Protein AF-A0A286U4B6-F1 (afdb_monomer_lite)

Sequence (89 aa):
MNIMEKKNTDLIKEFNRYMREHPDIAESIPNNAVIIMQLEGDEGFNKWSNKMAREHMEKDQSVVYIRIKKIKPLISRIEELEIEPHAVY

pLDDT: mean 91.03, std 6.13, range [61.66, 97.12]

InterPro domains:
  IPR043707 Protein of unknown function DUF5647 [PF18882] (4-80)

Foldseek 3Di:
DDPLVVVVVVVVVVVVVVCVVPVVVVVVDDPQAQEQEAEPPCPVSNVVSVVVSVVVDDPPHHYDYDYDDDDDDPDDPDPDDDDDDDDDD

Radius of gyration: 18.25 Å; chains: 1; bounding box: 31×29×63 Å

Secondary structure (DSSP, 8-state):
--HHHHHHHHHHHHHHHHHHH-HHHHTTSPTTPEEEEEETT-HHHHHHHHHHHHHHPPTT--EEEEEE----------S----------

Organism: NCBI:txid1284222

Structure (mmCIF, N/CA/C/O backbone):
data_AF-A0A286U4B6-F1
#
_entry.id   AF-A0A286U4B6-F1
#
loop_
_atom_site.group_PDB
_atom_site.id
_atom_site.type_symbol
_atom_site.label_atom_id
_atom_site.label_alt_id
_atom_site.label_comp_id
_atom_site.label_asym_id
_atom_site.label_entity_id
_atom_site.label_seq_id
_atom_site.pdbx_PDB_ins_code
_atom_site.Cartn_x
_atom_site.Cartn_y
_atom_site.Cartn_z
_atom_site.occupancy
_atom_site.B_iso_or_equiv
_atom_site.auth_seq_id
_atom_site.auth_comp_id
_atom_site.auth_asym_id
_atom_site.auth_atom_id
_atom_site.pdbx_PDB_model_num
ATOM 1 N N . MET A 1 1 ? 14.695 7.331 7.307 1.00 73.06 1 MET A N 1
ATOM 2 C CA . MET A 1 1 ? 13.578 6.946 6.427 1.00 73.06 1 MET A CA 1
ATOM 3 C C . MET A 1 1 ? 12.771 8.191 6.090 1.00 73.06 1 MET A C 1
ATOM 5 O O . MET A 1 1 ? 12.342 8.876 7.014 1.00 73.06 1 MET A O 1
ATOM 9 N N . ASN A 1 2 ? 12.626 8.530 4.810 1.00 92.25 2 ASN A N 1
ATOM 10 C CA . ASN A 1 2 ? 11.813 9.664 4.365 1.00 92.25 2 ASN A CA 1
ATOM 11 C C . ASN A 1 2 ? 10.306 9.314 4.384 1.00 92.25 2 ASN A C 1
ATOM 13 O O . ASN A 1 2 ? 9.921 8.162 4.591 1.00 92.25 2 ASN A O 1
ATOM 17 N N . ILE A 1 3 ? 9.441 10.316 4.190 1.00 94.31 3 ILE A N 1
ATOM 18 C CA . ILE A 1 3 ? 7.976 10.145 4.250 1.00 94.31 3 ILE A CA 1
ATOM 19 C C . ILE A 1 3 ? 7.481 9.123 3.212 1.00 94.31 3 ILE A C 1
ATOM 21 O O . ILE A 1 3 ? 6.599 8.321 3.517 1.00 94.31 3 ILE A O 1
ATOM 25 N N . MET A 1 4 ? 8.067 9.116 2.013 1.00 95.19 4 MET A N 1
ATOM 26 C CA . MET A 1 4 ? 7.687 8.194 0.942 1.00 95.19 4 MET A CA 1
ATOM 27 C C . MET A 1 4 ? 8.130 6.755 1.234 1.00 95.19 4 MET A C 1
ATOM 29 O O . MET A 1 4 ? 7.347 5.829 1.046 1.00 95.19 4 MET A O 1
ATOM 33 N N . GLU A 1 5 ? 9.336 6.558 1.771 1.00 94.44 5 GLU A N 1
ATOM 34 C CA . GLU A 1 5 ? 9.838 5.245 2.204 1.00 94.44 5 GLU A CA 1
ATOM 35 C C . GLU A 1 5 ? 8.992 4.665 3.338 1.00 94.44 5 GLU A C 1
ATOM 37 O O . GLU A 1 5 ? 8.640 3.483 3.309 1.00 94.44 5 GLU A O 1
ATOM 42 N N . LYS A 1 6 ? 8.619 5.507 4.314 1.00 95.25 6 LYS A N 1
ATOM 43 C CA . LYS A 1 6 ? 7.716 5.113 5.399 1.00 95.25 6 LYS A CA 1
ATOM 44 C C . LYS A 1 6 ? 6.377 4.660 4.831 1.00 95.25 6 LYS A C 1
ATOM 46 O O . LYS A 1 6 ? 5.933 3.552 5.117 1.00 95.25 6 LYS A O 1
ATOM 51 N N . LYS A 1 7 ? 5.784 5.482 3.961 1.00 94.81 7 LYS A N 1
ATOM 52 C CA . LYS A 1 7 ? 4.522 5.173 3.289 1.00 94.81 7 LYS A CA 1
ATOM 53 C C . LYS A 1 7 ? 4.600 3.868 2.497 1.00 94.81 7 LYS A C 1
ATOM 55 O O . LYS A 1 7 ? 3.705 3.041 2.614 1.00 94.81 7 LYS A O 1
ATOM 60 N N . ASN A 1 8 ? 5.671 3.649 1.736 1.00 95.06 8 ASN A N 1
ATOM 61 C CA . ASN A 1 8 ? 5.864 2.417 0.974 1.00 95.06 8 ASN A CA 1
ATOM 62 C C . ASN A 1 8 ? 5.962 1.190 1.886 1.00 95.06 8 ASN A C 1
ATOM 64 O O . ASN A 1 8 ? 5.312 0.181 1.637 1.00 95.06 8 ASN A O 1
ATOM 68 N N . THR A 1 9 ? 6.726 1.301 2.974 1.00 95.06 9 THR A N 1
ATOM 69 C CA . THR A 1 9 ? 6.879 0.234 3.971 1.00 95.06 9 THR A CA 1
ATOM 70 C C . THR A 1 9 ? 5.539 -0.130 4.609 1.00 95.06 9 THR A C 1
ATOM 72 O O .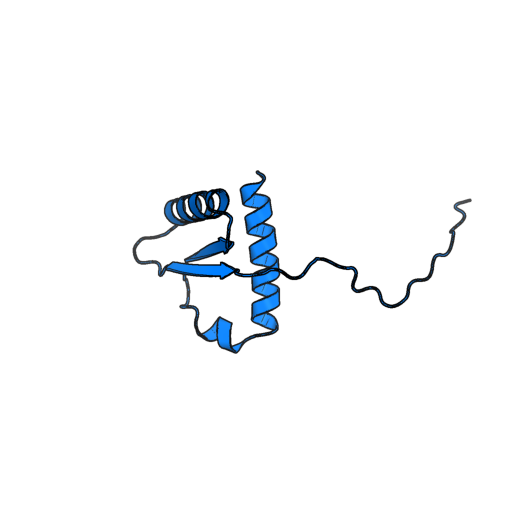 THR A 1 9 ? 5.225 -1.312 4.751 1.00 95.06 9 THR A O 1
ATOM 75 N N . ASP A 1 10 ? 4.728 0.868 4.964 1.00 94.00 10 ASP A N 1
ATOM 76 C CA . ASP A 1 10 ? 3.406 0.649 5.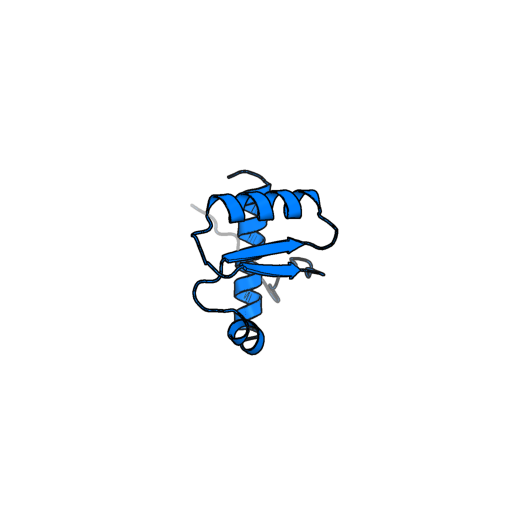555 1.00 94.00 10 ASP A CA 1
ATOM 77 C C . ASP A 1 10 ? 2.439 0.001 4.544 1.00 94.00 10 ASP A C 1
ATOM 79 O O . ASP A 1 10 ? 1.732 -0.948 4.886 1.00 94.00 10 ASP A O 1
ATOM 83 N N . LEU A 1 11 ? 2.469 0.428 3.275 1.00 95.00 11 LEU A N 1
ATOM 84 C CA . LEU A 1 11 ? 1.672 -0.189 2.207 1.00 95.00 11 LEU A CA 1
ATOM 85 C C . LEU A 1 11 ? 2.090 -1.637 1.921 1.00 95.00 11 LEU A C 1
ATOM 87 O O . LEU A 1 11 ? 1.220 -2.479 1.725 1.00 95.00 11 LEU A O 1
ATOM 91 N N . ILE A 1 12 ? 3.390 -1.949 1.930 1.00 94.00 12 ILE A N 1
ATOM 92 C CA . ILE A 1 12 ? 3.893 -3.322 1.757 1.00 94.00 12 ILE A CA 1
ATOM 93 C C . ILE A 1 12 ? 3.417 -4.217 2.903 1.00 94.00 12 ILE A C 1
ATOM 95 O O . ILE A 1 12 ? 2.973 -5.340 2.667 1.00 94.00 12 ILE A O 1
ATOM 99 N N . LYS A 1 13 ? 3.469 -3.729 4.149 1.00 94.12 13 LYS A N 1
ATOM 100 C CA . LYS A 1 13 ? 2.970 -4.483 5.308 1.00 94.12 13 LYS A CA 1
ATOM 101 C C . LYS A 1 13 ? 1.491 -4.819 5.164 1.00 94.12 13 LYS A C 1
ATOM 103 O O . LYS A 1 13 ? 1.114 -5.966 5.406 1.00 94.12 13 LYS A O 1
ATOM 108 N N . GLU A 1 14 ? 0.670 -3.855 4.750 1.00 94.81 14 GLU A N 1
ATOM 109 C CA . GLU A 1 14 ? -0.754 -4.127 4.562 1.00 94.81 14 GLU A CA 1
ATOM 110 C C . GLU A 1 14 ? -1.057 -4.965 3.327 1.00 94.81 14 GLU A C 1
ATOM 112 O O . GLU A 1 14 ? -1.921 -5.835 3.388 1.00 94.81 14 GLU A O 1
ATOM 117 N N . PHE A 1 15 ? -0.297 -4.810 2.247 1.00 94.12 15 PHE A N 1
ATOM 118 C CA . PHE A 1 15 ? -0.393 -5.704 1.099 1.00 94.12 15 PHE A CA 1
ATOM 119 C C . PHE A 1 15 ? -0.070 -7.158 1.479 1.00 94.12 15 PHE A C 1
ATOM 121 O O . PHE A 1 15 ? -0.830 -8.062 1.147 1.00 94.12 15 PHE A O 1
ATOM 128 N N . ASN A 1 16 ? 0.984 -7.391 2.268 1.00 92.56 16 ASN A N 1
ATOM 129 C CA . ASN A 1 16 ? 1.317 -8.723 2.779 1.00 92.56 16 ASN A CA 1
ATOM 130 C C . ASN A 1 16 ? 0.220 -9.296 3.689 1.00 92.56 16 ASN A C 1
ATOM 132 O O . ASN A 1 16 ? -0.019 -10.503 3.684 1.00 92.56 16 ASN A O 1
ATOM 136 N N . ARG A 1 17 ? -0.465 -8.457 4.480 1.00 93.06 17 ARG A N 1
ATOM 137 C CA . ARG A 1 17 ? -1.642 -8.894 5.247 1.00 93.06 17 ARG A CA 1
ATOM 138 C C . ARG A 1 17 ? -2.779 -9.297 4.313 1.00 93.06 17 ARG A C 1
ATOM 140 O O . ARG A 1 17 ? -3.306 -10.391 4.473 1.00 93.06 17 ARG A O 1
ATOM 147 N N . TYR A 1 18 ? -3.079 -8.459 3.325 1.00 93.06 18 TYR A N 1
ATOM 148 C CA . TYR A 1 18 ? -4.126 -8.702 2.340 1.00 93.06 18 TYR A CA 1
ATOM 149 C C . TYR A 1 18 ? -3.890 -10.005 1.564 1.00 93.06 18 TYR A C 1
ATOM 151 O O . TYR A 1 18 ? -4.788 -10.831 1.484 1.00 93.06 18 TYR A O 1
ATOM 159 N N . MET A 1 19 ? -2.670 -10.262 1.085 1.00 92.50 19 MET A N 1
ATOM 160 C CA . MET A 1 19 ? -2.346 -11.510 0.378 1.00 92.50 19 MET A CA 1
ATOM 161 C C . MET A 1 19 ? -2.552 -12.769 1.229 1.00 92.50 19 MET A C 1
ATOM 163 O O . MET A 1 19 ? -2.955 -13.798 0.702 1.00 92.50 19 MET A O 1
ATOM 167 N N . ARG A 1 20 ? -2.310 -12.712 2.546 1.00 91.81 20 ARG A N 1
ATOM 168 C CA . ARG A 1 20 ? -2.577 -13.862 3.432 1.00 91.81 20 ARG A CA 1
ATOM 169 C C . ARG A 1 20 ? -4.067 -14.158 3.581 1.00 91.81 20 ARG A C 1
ATOM 171 O O . ARG A 1 20 ? -4.434 -15.306 3.790 1.00 91.81 20 ARG A O 1
ATOM 178 N N . GLU A 1 21 ? -4.900 -13.127 3.494 1.00 92.50 21 GLU A N 1
ATOM 179 C CA . GLU A 1 21 ? -6.362 -13.246 3.520 1.00 92.50 21 GLU A CA 1
ATOM 180 C C . GLU A 1 21 ? -6.933 -13.611 2.130 1.00 92.50 21 GLU A C 1
ATOM 182 O O . GLU A 1 21 ? -8.060 -14.094 2.042 1.00 92.50 21 GLU A O 1
ATOM 187 N N . HIS A 1 22 ? -6.148 -13.426 1.061 1.00 91.44 22 HIS A N 1
ATOM 188 C CA . HIS A 1 22 ? -6.523 -13.620 -0.345 1.00 91.44 22 HIS A CA 1
ATOM 189 C C . HIS A 1 22 ? -5.425 -14.379 -1.130 1.00 91.44 22 HIS A C 1
ATOM 191 O O . HIS A 1 22 ? -4.708 -13.774 -1.937 1.00 91.44 22 HIS A O 1
ATOM 197 N N . PRO A 1 23 ? -5.235 -15.689 -0.874 1.00 88.19 23 PRO A N 1
ATOM 198 C CA . PRO A 1 23 ? -4.125 -16.463 -1.442 1.00 88.19 23 PRO A CA 1
ATOM 199 C C . PRO A 1 23 ? -4.180 -16.598 -2.973 1.00 88.19 23 PRO A C 1
ATOM 201 O O . PRO A 1 23 ? -3.136 -16.645 -3.618 1.00 88.19 23 PRO A O 1
ATOM 204 N N . ASP A 1 24 ? -5.374 -16.569 -3.562 1.00 90.56 24 ASP A N 1
ATOM 205 C CA . ASP A 1 24 ? -5.619 -16.595 -5.011 1.00 90.56 24 ASP A CA 1
ATOM 206 C C . ASP A 1 24 ? -4.928 -15.440 -5.756 1.00 90.56 24 ASP A C 1
ATOM 208 O O . ASP A 1 24 ? -4.444 -15.588 -6.880 1.00 90.56 24 ASP A O 1
ATOM 212 N N . ILE A 1 25 ? -4.823 -14.280 -5.106 1.00 85.88 25 ILE A N 1
ATOM 213 C CA . ILE A 1 25 ? -4.161 -13.103 -5.674 1.00 85.88 25 ILE A CA 1
ATOM 214 C C . ILE A 1 25 ? -2.639 -13.282 -5.666 1.00 85.88 25 ILE A C 1
ATOM 216 O O . ILE A 1 25 ? -1.966 -12.852 -6.604 1.00 85.88 25 ILE A O 1
ATOM 220 N N . ALA A 1 26 ? -2.089 -13.925 -4.633 1.00 82.50 26 ALA A N 1
ATOM 221 C CA . ALA A 1 26 ? -0.651 -14.155 -4.515 1.00 82.50 26 ALA A CA 1
ATOM 222 C C . ALA A 1 26 ? -0.133 -15.109 -5.605 1.00 82.50 26 ALA A C 1
ATOM 224 O O . ALA A 1 26 ? 0.955 -14.892 -6.135 1.00 82.50 26 ALA A O 1
ATOM 225 N N . GLU A 1 27 ? -0.936 -16.103 -5.996 1.00 85.38 27 GLU A N 1
ATOM 226 C CA . GLU A 1 27 ? -0.608 -17.046 -7.078 1.00 85.38 27 GLU A CA 1
ATOM 227 C C . GLU A 1 27 ? -0.470 -16.370 -8.452 1.00 85.38 27 GLU A C 1
ATOM 229 O O . GLU A 1 27 ? 0.203 -16.890 -9.341 1.00 85.38 27 GLU A O 1
ATOM 234 N N . SER A 1 28 ? -1.063 -15.185 -8.628 1.00 86.31 28 SER A N 1
ATOM 235 C CA . SER A 1 28 ? -0.998 -14.419 -9.879 1.00 86.31 28 SER A CA 1
ATOM 236 C C . SER A 1 28 ? 0.292 -13.598 -10.031 1.00 86.31 28 SER A C 1
ATOM 238 O O . SER A 1 28 ? 0.505 -12.979 -11.077 1.00 86.31 28 SER A O 1
ATOM 240 N N . ILE A 1 29 ? 1.146 -13.543 -9.002 1.00 89.06 29 ILE A N 1
ATOM 241 C CA . ILE A 1 29 ? 2.380 -12.748 -9.005 1.00 89.06 29 ILE A CA 1
ATOM 242 C C . ILE A 1 29 ? 3.549 -13.633 -9.460 1.00 89.06 29 ILE A C 1
ATOM 244 O O . ILE A 1 29 ? 3.833 -14.641 -8.813 1.00 89.06 29 ILE A O 1
ATOM 248 N N . PRO A 1 30 ? 4.273 -13.271 -10.538 1.00 90.38 30 PRO A N 1
ATOM 249 C CA . PRO A 1 30 ? 5.428 -14.038 -10.980 1.00 90.38 30 PRO A CA 1
ATOM 250 C C . PRO A 1 30 ? 6.509 -14.119 -9.901 1.00 90.38 30 PRO A C 1
ATOM 252 O O . PRO A 1 30 ? 6.794 -13.145 -9.198 1.00 90.38 30 PRO A O 1
ATOM 255 N N . ASN A 1 31 ? 7.173 -15.272 -9.828 1.00 87.31 31 ASN A N 1
ATOM 256 C CA . ASN A 1 31 ? 8.342 -15.438 -8.973 1.00 87.31 31 ASN A CA 1
ATOM 257 C C . ASN A 1 31 ? 9.419 -14.407 -9.331 1.00 87.31 31 ASN A C 1
ATOM 259 O O . ASN A 1 31 ? 9.669 -14.132 -10.505 1.00 87.31 31 ASN A O 1
ATOM 263 N N . ASN A 1 32 ? 10.075 -13.863 -8.303 1.00 87.75 32 ASN A N 1
ATOM 264 C CA . ASN A 1 32 ? 11.119 -12.846 -8.432 1.00 87.75 32 ASN A CA 1
ATOM 265 C C . ASN A 1 32 ? 10.663 -11.531 -9.103 1.00 87.75 32 ASN A C 1
ATOM 267 O O . ASN A 1 32 ? 11.494 -10.786 -9.617 1.00 87.75 32 ASN A O 1
ATOM 271 N N . ALA A 1 33 ? 9.364 -11.216 -9.116 1.00 90.69 33 ALA A N 1
ATOM 272 C CA . ALA A 1 33 ? 8.890 -9.943 -9.649 1.00 90.69 33 ALA A CA 1
ATOM 273 C C . ALA A 1 33 ? 9.220 -8.752 -8.728 1.00 90.69 33 ALA A C 1
ATOM 275 O O . ALA A 1 33 ? 9.094 -8.834 -7.504 1.00 90.69 33 ALA A O 1
ATOM 276 N N . VAL A 1 34 ? 9.558 -7.607 -9.327 1.00 91.75 34 VAL A N 1
ATOM 277 C CA . VAL A 1 34 ? 9.581 -6.313 -8.634 1.00 91.75 34 VAL A CA 1
ATOM 278 C C . VAL A 1 34 ? 8.150 -5.820 -8.477 1.00 91.75 34 VAL A C 1
ATOM 280 O O . VAL A 1 34 ? 7.459 -5.551 -9.463 1.00 91.75 34 VAL A O 1
ATOM 283 N N . ILE A 1 35 ? 7.719 -5.651 -7.231 1.00 91.94 35 ILE A N 1
ATOM 284 C CA . ILE A 1 35 ? 6.418 -5.068 -6.911 1.00 91.94 35 ILE A CA 1
ATOM 285 C C . ILE A 1 35 ? 6.560 -3.552 -6.781 1.00 91.94 35 ILE A C 1
ATOM 287 O O . ILE A 1 35 ? 7.323 -3.054 -5.954 1.00 91.94 35 ILE A O 1
ATOM 291 N N . ILE A 1 36 ? 5.781 -2.814 -7.571 1.00 95.19 36 ILE A N 1
ATOM 292 C CA . ILE A 1 36 ? 5.694 -1.355 -7.492 1.00 95.19 36 ILE A CA 1
ATOM 293 C C . ILE A 1 36 ? 4.343 -0.976 -6.899 1.00 95.19 36 ILE A C 1
ATOM 295 O O . ILE A 1 36 ? 3.297 -1.127 -7.538 1.00 95.19 36 ILE A O 1
ATOM 299 N N . MET A 1 37 ? 4.374 -0.446 -5.677 1.00 96.06 37 MET A N 1
ATOM 300 C CA . MET A 1 37 ? 3.173 0.021 -4.991 1.00 96.06 37 MET A CA 1
ATOM 301 C C . MET A 1 37 ? 2.670 1.317 -5.618 1.00 96.06 37 MET A C 1
ATOM 303 O O . MET A 1 37 ? 3.438 2.264 -5.816 1.00 96.06 37 MET A O 1
ATOM 307 N N . GLN A 1 38 ? 1.367 1.373 -5.877 1.00 97.00 38 GLN A N 1
ATOM 308 C CA . GLN A 1 38 ? 0.665 2.571 -6.312 1.00 97.00 38 GLN A CA 1
ATOM 309 C C . GLN A 1 38 ? -0.571 2.818 -5.454 1.00 97.00 38 GLN A C 1
ATOM 311 O O . GLN A 1 38 ? -1.261 1.882 -5.049 1.00 97.00 38 GLN A O 1
ATOM 316 N N . LEU A 1 39 ? -0.882 4.091 -5.230 1.00 96.44 39 LEU A N 1
ATOM 317 C CA . LEU A 1 39 ? -2.088 4.527 -4.543 1.00 96.44 39 LEU A CA 1
ATOM 318 C C . LEU A 1 39 ? -2.932 5.390 -5.482 1.00 96.44 39 LEU A C 1
ATOM 320 O O . LEU A 1 39 ? -2.439 6.312 -6.140 1.00 96.44 39 LEU A O 1
ATOM 324 N N . GLU A 1 40 ? -4.219 5.076 -5.560 1.00 96.50 40 GLU A N 1
ATOM 325 C CA . GLU A 1 40 ? -5.181 5.887 -6.294 1.00 96.50 40 GLU A CA 1
ATOM 326 C C . GLU A 1 40 ? -5.248 7.307 -5.713 1.00 96.50 40 GLU A C 1
ATOM 328 O O . GLU A 1 40 ? -5.386 7.490 -4.507 1.00 96.50 40 GLU A O 1
ATOM 333 N N . GLY A 1 41 ? -5.106 8.313 -6.581 1.00 95.25 41 GLY A N 1
ATOM 334 C CA . GLY A 1 41 ? -5.120 9.726 -6.192 1.00 95.25 41 GLY A CA 1
ATOM 335 C C . GLY A 1 41 ? -3.787 10.294 -5.688 1.00 95.25 41 GLY A C 1
ATOM 336 O O . GLY A 1 41 ? -3.723 11.493 -5.444 1.00 95.25 41 GLY A O 1
ATOM 337 N N . ASP A 1 42 ? -2.717 9.496 -5.575 1.00 96.19 42 ASP A N 1
ATOM 338 C CA . ASP A 1 42 ? -1.401 9.986 -5.133 1.00 96.19 42 ASP A CA 1
ATOM 339 C C . ASP A 1 42 ? -0.325 9.854 -6.219 1.00 96.19 42 ASP A C 1
ATOM 341 O O . ASP A 1 42 ? 0.518 8.953 -6.222 1.00 96.19 42 ASP A O 1
ATOM 345 N N . GLU A 1 43 ? -0.343 10.778 -7.178 1.00 96.56 43 GLU A N 1
ATOM 346 C CA . GLU A 1 43 ? 0.639 10.793 -8.265 1.00 96.56 43 GLU A CA 1
ATOM 347 C C . GLU A 1 43 ? 2.079 11.021 -7.794 1.00 96.56 43 GLU A C 1
ATOM 349 O O . GLU A 1 43 ? 3.012 10.510 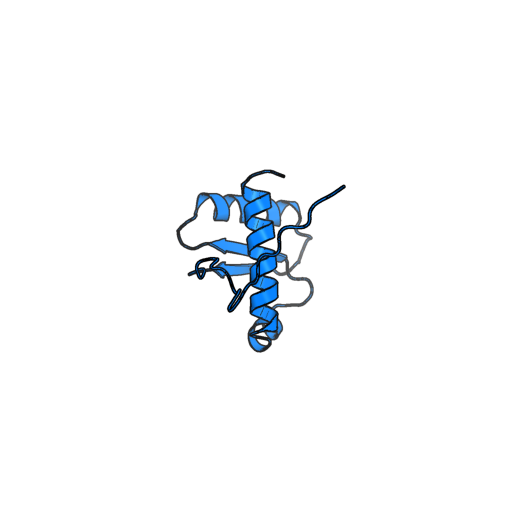-8.419 1.00 96.56 43 GLU A O 1
ATOM 354 N N . GLY A 1 44 ? 2.271 11.786 -6.715 1.00 97.12 44 GLY A N 1
ATOM 355 C CA . GLY A 1 44 ? 3.594 12.095 -6.175 1.00 97.12 44 GLY A CA 1
ATOM 356 C C . GLY A 1 44 ? 4.280 10.838 -5.655 1.00 97.12 44 GLY A C 1
ATOM 357 O O . GLY A 1 44 ? 5.402 10.523 -6.064 1.00 97.12 44 GLY A O 1
ATOM 358 N N . PHE A 1 45 ? 3.565 10.070 -4.832 1.00 96.88 45 PHE A N 1
ATOM 359 C CA . PHE A 1 45 ? 4.019 8.764 -4.373 1.00 96.88 45 PHE A CA 1
ATOM 360 C C . PHE A 1 45 ? 4.220 7.794 -5.542 1.00 96.88 45 PHE A C 1
ATOM 362 O O . PHE A 1 45 ? 5.254 7.135 -5.615 1.00 96.88 45 PHE A O 1
ATOM 369 N N . ASN A 1 46 ? 3.285 7.739 -6.497 1.00 96.94 46 ASN A N 1
ATOM 370 C CA . ASN A 1 46 ? 3.366 6.804 -7.624 1.00 96.94 46 ASN A CA 1
ATOM 371 C C . ASN A 1 46 ? 4.594 7.056 -8.514 1.00 96.94 46 ASN A C 1
ATOM 373 O O . ASN A 1 46 ? 5.235 6.104 -8.967 1.00 96.94 46 ASN A O 1
ATOM 377 N N . LYS A 1 47 ? 4.947 8.325 -8.760 1.00 97.00 47 LYS A N 1
ATOM 378 C CA . LYS A 1 47 ? 6.163 8.704 -9.500 1.00 97.00 47 LYS A CA 1
ATOM 379 C C . LYS A 1 47 ? 7.423 8.327 -8.725 1.00 97.00 47 LYS A C 1
ATOM 381 O O . LYS A 1 47 ? 8.340 7.746 -9.301 1.00 97.00 47 LYS A O 1
ATOM 386 N N . TRP A 1 48 ? 7.447 8.617 -7.425 1.00 96.75 48 TRP A N 1
ATOM 387 C CA . TRP A 1 48 ? 8.566 8.262 -6.555 1.00 96.75 48 TRP A CA 1
ATOM 388 C C . TRP A 1 48 ? 8.778 6.739 -6.480 1.00 96.75 48 TRP A C 1
ATOM 390 O O . TRP A 1 48 ? 9.888 6.272 -6.719 1.00 96.75 48 TRP A O 1
ATOM 400 N N . SER A 1 49 ? 7.713 5.965 -6.252 1.00 95.75 49 SER A N 1
ATOM 401 C CA . SER A 1 49 ? 7.734 4.497 -6.138 1.00 95.75 49 SER A CA 1
ATOM 402 C C . SER A 1 49 ? 8.269 3.843 -7.415 1.00 95.75 49 SER A C 1
ATOM 404 O O . SER A 1 49 ? 9.166 3.003 -7.371 1.00 95.75 49 SER A O 1
ATOM 406 N N . ASN A 1 50 ? 7.809 4.318 -8.578 1.00 94.62 50 ASN A N 1
ATOM 407 C CA . ASN A 1 50 ? 8.334 3.894 -9.875 1.00 94.62 50 ASN A CA 1
ATOM 408 C C . ASN A 1 50 ? 9.833 4.167 -10.030 1.00 94.62 50 ASN A C 1
ATOM 410 O O . ASN A 1 50 ? 10.563 3.309 -10.522 1.00 94.62 50 ASN A O 1
ATOM 414 N N . LYS A 1 51 ? 10.286 5.370 -9.658 1.00 94.62 51 LYS A N 1
ATOM 415 C CA . LYS A 1 51 ? 11.698 5.745 -9.768 1.00 94.62 51 LYS A CA 1
ATOM 416 C C . LYS A 1 51 ? 12.564 4.842 -8.890 1.00 94.62 51 LYS A C 1
ATOM 418 O O . LYS A 1 51 ? 13.515 4.258 -9.395 1.00 94.62 51 LYS A O 1
ATOM 423 N N . MET A 1 52 ? 12.174 4.671 -7.628 1.00 92.12 52 MET A N 1
ATOM 424 C CA . MET A 1 52 ? 12.878 3.806 -6.679 1.00 92.12 52 MET A CA 1
ATOM 425 C C . MET A 1 52 ? 12.987 2.369 -7.186 1.00 92.12 52 MET A C 1
ATOM 427 O O . MET A 1 52 ? 14.066 1.785 -7.144 1.00 92.12 52 MET A O 1
ATOM 431 N N . ALA A 1 53 ? 11.893 1.806 -7.703 1.00 91.00 53 ALA A N 1
ATOM 432 C CA . ALA A 1 53 ? 11.890 0.446 -8.225 1.00 91.00 53 ALA A CA 1
ATOM 433 C C . ALA A 1 53 ? 12.825 0.283 -9.431 1.00 91.00 53 ALA A C 1
ATOM 435 O O . ALA A 1 53 ? 13.555 -0.696 -9.506 1.00 91.00 53 ALA A O 1
ATOM 436 N N . ARG A 1 54 ? 12.850 1.256 -10.351 1.00 87.62 54 ARG A N 1
ATOM 437 C CA . ARG A 1 54 ? 13.747 1.229 -11.520 1.00 87.62 54 ARG A CA 1
ATOM 438 C C . ARG A 1 54 ? 15.224 1.304 -11.145 1.00 87.62 54 ARG A C 1
ATOM 440 O O . ARG A 1 54 ? 16.036 0.715 -11.843 1.00 87.62 54 ARG A O 1
ATOM 447 N N . GLU A 1 55 ? 15.567 2.015 -10.074 1.00 89.50 55 GLU A N 1
ATOM 448 C CA . GLU A 1 55 ? 16.951 2.110 -9.586 1.00 89.50 55 GLU A CA 1
ATOM 449 C C . GLU A 1 55 ? 17.470 0.782 -9.010 1.00 89.50 55 GLU A C 1
ATOM 451 O O . GLU A 1 55 ? 18.675 0.555 -9.015 1.00 89.50 55 GLU A O 1
ATOM 456 N N . HIS A 1 56 ? 16.574 -0.096 -8.549 1.00 83.06 56 HIS A N 1
ATOM 457 C CA . HIS A 1 56 ? 16.915 -1.358 -7.878 1.00 83.06 56 HIS A CA 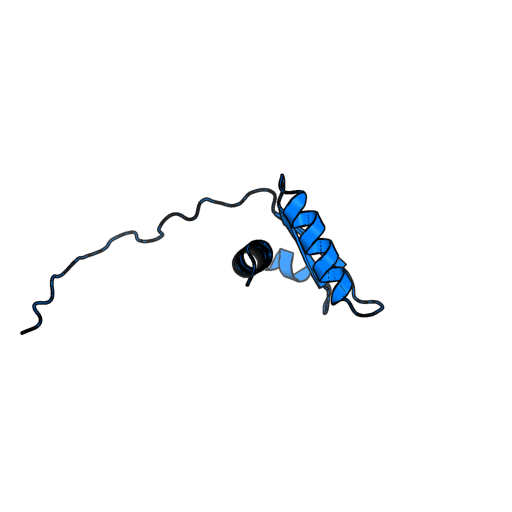1
ATOM 458 C C . HIS A 1 56 ? 16.563 -2.607 -8.700 1.00 83.06 56 HIS A C 1
ATOM 460 O O . HIS A 1 56 ? 16.722 -3.724 -8.217 1.00 83.06 56 HIS A O 1
ATOM 466 N N . MET A 1 57 ? 16.054 -2.431 -9.918 1.00 87.00 57 MET A N 1
ATOM 467 C CA . MET A 1 57 ? 15.621 -3.522 -10.786 1.00 87.00 57 MET A CA 1
ATOM 468 C C . MET A 1 57 ? 16.805 -4.119 -11.544 1.00 87.00 57 MET A C 1
ATOM 470 O O . MET A 1 57 ? 17.608 -3.394 -12.136 1.00 87.00 57 MET A O 1
ATOM 474 N N . GLU A 1 58 ? 16.880 -5.446 -11.574 1.00 85.00 58 GLU A N 1
ATOM 475 C CA . GLU A 1 58 ? 17.838 -6.167 -12.410 1.00 85.00 58 GLU A CA 1
ATOM 476 C C . GLU A 1 58 ? 17.359 -6.252 -13.868 1.00 85.00 58 GLU A C 1
ATOM 478 O O . GLU A 1 58 ? 16.173 -6.094 -14.172 1.00 85.00 58 GLU A O 1
ATOM 483 N N . LYS A 1 59 ? 18.280 -6.522 -14.804 1.00 77.25 59 LYS A N 1
ATOM 484 C CA . LYS A 1 59 ? 17.885 -6.812 -16.190 1.00 77.25 59 LYS A CA 1
ATOM 485 C C . LYS A 1 59 ? 16.952 -8.026 -16.212 1.00 77.25 59 LYS A C 1
ATOM 487 O O . LYS A 1 59 ? 17.214 -9.018 -15.546 1.00 77.25 59 LYS A O 1
ATOM 492 N N . ASP A 1 60 ? 15.878 -7.916 -16.990 1.00 82.06 60 ASP A N 1
ATOM 493 C CA . ASP A 1 60 ? 14.884 -8.971 -17.239 1.00 82.06 60 ASP A CA 1
ATOM 494 C C . ASP A 1 60 ? 13.990 -9.355 -16.045 1.00 82.06 60 ASP A C 1
ATOM 496 O O . ASP A 1 60 ? 13.197 -10.297 -16.130 1.00 82.06 60 ASP A O 1
ATOM 500 N N . GLN A 1 61 ? 14.036 -8.597 -14.945 1.00 87.25 61 GLN A N 1
ATOM 501 C CA . GLN A 1 61 ? 13.129 -8.818 -13.825 1.00 87.25 61 GLN A CA 1
ATOM 502 C C . GLN A 1 61 ? 11.700 -8.377 -14.182 1.00 87.25 61 GLN A C 1
ATOM 504 O O . GLN A 1 61 ? 11.462 -7.254 -14.631 1.00 87.25 61 GLN A O 1
ATOM 509 N N . SER A 1 62 ? 10.724 -9.266 -13.972 1.00 89.62 62 SER A N 1
ATOM 510 C CA . SER A 1 62 ? 9.311 -8.950 -14.213 1.00 89.62 62 SER A CA 1
ATOM 511 C C . SER A 1 62 ? 8.829 -7.856 -13.263 1.00 89.62 62 SER A C 1
ATOM 513 O O . SER A 1 62 ? 9.169 -7.857 -12.083 1.00 89.62 62 SER A O 1
ATOM 515 N N . VAL A 1 63 ? 8.004 -6.935 -13.761 1.00 91.50 63 VAL A N 1
ATOM 516 C CA . VAL A 1 63 ? 7.492 -5.799 -12.983 1.00 91.50 63 VAL A CA 1
ATOM 517 C C . VAL A 1 63 ? 5.990 -5.928 -12.819 1.00 91.50 63 VAL A C 1
ATOM 519 O O . VAL A 1 63 ? 5.265 -6.032 -13.808 1.00 91.50 63 VAL A O 1
ATOM 522 N N . VAL A 1 64 ? 5.515 -5.870 -11.577 1.00 93.00 64 VAL A N 1
ATOM 523 C CA . VAL A 1 64 ? 4.088 -5.924 -11.254 1.00 93.00 64 VAL A CA 1
ATOM 524 C C . VAL A 1 64 ? 3.672 -4.645 -10.545 1.00 93.00 64 VAL A C 1
ATOM 526 O O . VAL A 1 64 ? 4.212 -4.270 -9.504 1.00 93.00 64 VAL A O 1
ATOM 529 N N . TYR A 1 65 ? 2.667 -3.980 -11.106 1.00 93.38 65 TYR A N 1
ATOM 530 C CA . TYR A 1 65 ? 2.044 -2.816 -10.494 1.00 93.38 65 TYR A CA 1
ATOM 531 C C . TYR A 1 65 ? 0.893 -3.240 -9.593 1.00 93.38 65 TYR A C 1
ATOM 533 O O . TYR A 1 65 ? -0.106 -3.780 -10.066 1.00 93.38 65 TYR A O 1
ATOM 541 N N . ILE A 1 66 ? 0.997 -2.918 -8.306 1.00 94.12 66 ILE A N 1
ATOM 542 C CA . ILE A 1 66 ? -0.086 -3.127 -7.347 1.00 94.12 66 ILE A CA 1
ATOM 543 C C . ILE A 1 66 ? -0.727 -1.779 -7.056 1.00 94.12 66 ILE A C 1
ATOM 545 O O . ILE A 1 66 ? -0.189 -0.959 -6.310 1.00 94.12 66 ILE A O 1
ATOM 549 N N . ARG A 1 67 ? -1.890 -1.538 -7.666 1.00 95.38 67 ARG A N 1
ATOM 550 C CA . ARG A 1 67 ? -2.660 -0.309 -7.460 1.00 95.38 67 ARG A CA 1
ATOM 551 C C . ARG A 1 67 ? -3.707 -0.501 -6.373 1.00 95.38 67 ARG A C 1
ATOM 553 O O . ARG A 1 67 ? -4.754 -1.106 -6.598 1.00 95.38 67 ARG A O 1
ATOM 560 N N . ILE A 1 68 ? -3.455 0.099 -5.218 1.00 95.12 68 ILE A N 1
ATOM 561 C CA . ILE A 1 68 ? -4.414 0.167 -4.123 1.00 95.12 68 ILE A CA 1
ATOM 562 C C . ILE A 1 68 ? -5.410 1.287 -4.422 1.00 95.12 68 ILE A C 1
ATOM 564 O O . ILE A 1 68 ? -5.066 2.470 -4.432 1.00 95.12 68 ILE A O 1
ATOM 568 N N . LYS A 1 69 ? -6.660 0.896 -4.676 1.00 96.00 69 LYS A N 1
ATOM 569 C CA . LYS A 1 69 ? -7.757 1.827 -4.977 1.00 96.00 69 LYS A CA 1
ATOM 570 C C . LYS A 1 69 ? -8.354 2.462 -3.724 1.00 96.00 69 LYS A C 1
ATOM 572 O O . LYS A 1 69 ? -8.744 3.623 -3.733 1.00 96.00 69 LYS A O 1
ATOM 577 N N . LYS A 1 70 ? -8.450 1.692 -2.637 1.00 93.56 70 LYS A N 1
ATOM 578 C CA . LYS A 1 70 ? -9.033 2.118 -1.358 1.00 93.56 70 LYS A CA 1
ATOM 579 C C . LYS A 1 70 ? -8.332 1.413 -0.202 1.00 93.56 70 LYS A C 1
ATOM 581 O O . LYS A 1 70 ? -7.982 0.244 -0.324 1.00 93.56 70 LYS A O 1
ATOM 586 N N . ILE A 1 71 ? -8.178 2.115 0.918 1.00 90.81 71 ILE A N 1
ATOM 587 C CA . ILE A 1 71 ? -7.642 1.579 2.175 1.00 90.81 71 ILE A CA 1
ATOM 588 C C . ILE A 1 71 ? -8.707 1.775 3.249 1.00 90.81 71 ILE A C 1
ATOM 590 O O . ILE A 1 71 ? -9.281 2.859 3.364 1.00 90.81 71 ILE A O 1
ATOM 594 N N . LYS A 1 72 ? -9.000 0.719 4.014 1.00 90.44 72 LYS A N 1
ATOM 595 C CA . LYS A 1 72 ? -9.899 0.822 5.168 1.00 90.44 72 LYS A CA 1
ATOM 596 C C . LYS A 1 72 ? -9.237 1.686 6.254 1.00 90.44 72 LYS A C 1
ATOM 598 O O . LYS A 1 72 ? -8.026 1.580 6.435 1.00 90.44 72 LYS A O 1
ATOM 603 N N . PRO A 1 73 ? -9.994 2.518 6.987 1.00 87.31 73 PRO A N 1
ATOM 604 C CA . PRO A 1 73 ? -9.431 3.301 8.081 1.00 87.31 73 PRO A CA 1
ATOM 605 C C . PRO A 1 73 ? -8.805 2.382 9.137 1.00 87.31 73 PRO A C 1
ATOM 607 O O . PRO A 1 73 ? -9.344 1.317 9.445 1.00 87.31 73 PRO A O 1
ATOM 610 N N . LEU A 1 74 ? -7.668 2.804 9.695 1.00 84.00 74 LEU A N 1
ATOM 611 C CA . LEU A 1 74 ? -6.983 2.081 10.763 1.00 84.00 74 LEU A CA 1
ATOM 612 C C . LEU A 1 74 ? -7.689 2.354 12.096 1.00 84.00 74 LEU A C 1
ATOM 614 O O . LEU A 1 74 ? -7.291 3.226 12.864 1.00 84.00 74 LEU A O 1
ATOM 618 N N . ILE A 1 75 ? -8.781 1.636 12.330 1.00 89.88 75 ILE A N 1
ATOM 619 C CA . ILE A 1 75 ? -9.529 1.672 13.588 1.00 89.88 75 ILE A CA 1
ATOM 620 C C . ILE A 1 75 ? -9.017 0.593 14.549 1.00 89.88 75 ILE A C 1
ATOM 622 O O . ILE A 1 75 ? -8.464 -0.423 14.117 1.00 89.88 75 ILE A O 1
ATOM 626 N N . SER A 1 76 ? -9.186 0.823 15.854 1.00 90.50 76 SER A N 1
ATOM 627 C CA . SER A 1 76 ? -8.851 -0.167 16.883 1.00 90.50 76 SER A CA 1
ATOM 628 C C . SER A 1 76 ? -9.601 -1.477 16.636 1.00 90.50 76 SER A C 1
ATOM 630 O O . SER A 1 76 ? -10.770 -1.463 16.256 1.00 90.50 76 SER A O 1
ATOM 632 N N . ARG A 1 77 ? -8.920 -2.603 16.868 1.00 90.38 77 ARG A N 1
ATOM 633 C CA . ARG A 1 77 ? -9.526 -3.945 16.879 1.00 90.38 77 ARG A CA 1
ATOM 634 C C . ARG A 1 77 ? -9.850 -4.432 18.297 1.00 90.38 77 ARG A C 1
ATOM 636 O O . ARG A 1 77 ? -10.222 -5.584 18.458 1.00 90.38 77 ARG A O 1
ATOM 643 N N . ILE A 1 78 ? -9.627 -3.598 19.313 1.00 94.81 78 ILE A N 1
ATOM 644 C CA . ILE A 1 78 ? -9.911 -3.939 20.709 1.00 94.81 78 ILE A CA 1
ATOM 645 C C . ILE A 1 78 ? -11.429 -3.966 20.890 1.00 94.81 78 ILE A C 1
ATOM 647 O O . ILE A 1 78 ? -12.082 -2.949 20.661 1.00 94.81 78 ILE A O 1
ATOM 651 N N . GLU A 1 79 ? -11.961 -5.117 21.292 1.00 95.94 79 GLU A N 1
ATOM 652 C CA . GLU A 1 79 ? -13.388 -5.292 21.586 1.00 95.94 79 GLU A CA 1
ATOM 653 C C . GLU A 1 79 ? -13.706 -4.988 23.055 1.00 95.94 79 GLU A C 1
ATOM 655 O O . GLU A 1 79 ? -14.737 -4.392 23.350 1.00 95.94 79 GLU A O 1
ATOM 660 N N . GLU A 1 80 ? -12.785 -5.312 23.963 1.00 95.75 80 GLU A N 1
ATOM 661 C CA . GLU A 1 80 ? -12.896 -5.051 25.397 1.00 95.75 80 GLU A CA 1
ATOM 662 C C . GLU A 1 80 ? -11.501 -4.782 25.978 1.00 95.75 80 GLU A C 1
ATOM 664 O O . GLU A 1 80 ? -10.509 -5.364 25.529 1.00 95.75 80 GLU A O 1
ATOM 669 N N . LEU A 1 81 ? -11.406 -3.859 26.938 1.00 96.56 81 LEU A N 1
ATOM 670 C CA . LEU A 1 81 ? -10.168 -3.566 27.658 1.00 96.56 81 LEU A CA 1
ATOM 671 C C . LEU A 1 81 ? -10.461 -3.274 29.126 1.00 96.56 81 LEU A C 1
ATOM 673 O O . LEU A 1 81 ? -11.471 -2.651 29.450 1.00 96.56 81 LEU A O 1
ATOM 677 N N . GLU A 1 82 ? -9.526 -3.659 29.984 1.00 95.50 82 GLU A N 1
ATOM 678 C CA . GLU A 1 82 ? -9.512 -3.339 31.408 1.00 95.50 82 GLU A CA 1
ATOM 679 C C . GLU A 1 82 ? -8.279 -2.480 31.723 1.00 95.50 82 GLU A C 1
ATOM 681 O O . GLU A 1 82 ? -7.221 -2.640 31.107 1.00 95.50 82 GLU A O 1
ATO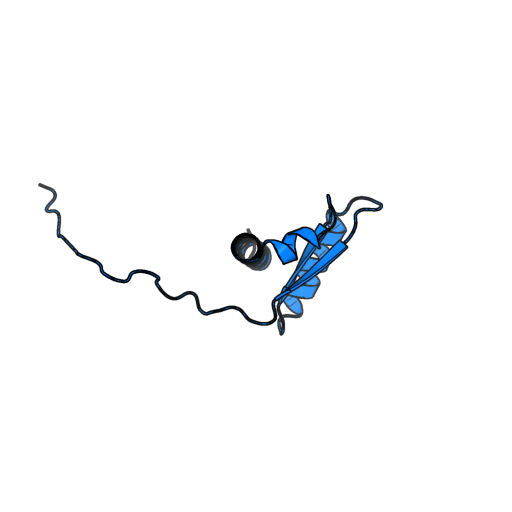M 686 N N . ILE A 1 83 ? -8.421 -1.531 32.653 1.00 94.44 83 ILE A N 1
ATOM 687 C CA . ILE A 1 83 ? -7.334 -0.655 33.105 1.00 94.44 83 ILE A CA 1
ATOM 688 C C . ILE A 1 83 ? -7.172 -0.836 34.612 1.00 94.44 83 ILE A C 1
ATOM 690 O O . ILE A 1 83 ? -8.052 -0.439 35.373 1.00 94.44 83 ILE A O 1
ATOM 694 N N . GLU A 1 84 ? -6.020 -1.349 35.042 1.00 93.44 84 GLU A N 1
ATOM 695 C CA . GLU A 1 84 ? -5.661 -1.461 36.457 1.00 93.44 84 GLU A CA 1
ATOM 696 C C . GLU A 1 84 ? -4.478 -0.537 36.803 1.00 93.44 84 GLU A C 1
ATOM 698 O O . GLU A 1 84 ? -3.401 -0.652 36.207 1.00 93.44 84 GLU A O 1
ATOM 703 N N . PRO A 1 85 ? -4.627 0.396 37.761 1.00 86.25 85 PRO A N 1
ATOM 704 C CA . PRO A 1 85 ? -3.510 1.200 38.237 1.00 86.25 85 PRO A CA 1
ATOM 705 C C . PRO A 1 85 ? -2.571 0.357 39.114 1.00 86.25 85 PRO A C 1
ATOM 707 O O . PRO A 1 85 ? -2.958 -0.111 40.183 1.00 86.25 85 PRO A O 1
ATOM 710 N N . HIS A 1 86 ? -1.311 0.207 38.696 1.00 82.44 86 HIS A N 1
ATOM 711 C CA . HIS A 1 86 ? -0.274 -0.428 39.513 1.00 82.44 86 HIS A CA 1
ATOM 712 C C . HIS A 1 86 ? 0.492 0.632 40.313 1.00 82.44 86 HIS A C 1
ATOM 714 O O . HIS A 1 86 ? 1.236 1.435 39.746 1.00 82.44 86 HIS A O 1
ATOM 720 N N . ALA A 1 87 ? 0.302 0.655 41.634 1.00 76.94 87 ALA A N 1
ATOM 721 C CA . ALA A 1 87 ? 1.104 1.488 42.521 1.00 76.94 87 ALA A CA 1
ATOM 722 C C . ALA A 1 87 ? 2.525 0.908 42.610 1.00 76.94 87 ALA A C 1
ATOM 724 O O . ALA A 1 87 ? 2.722 -0.188 43.130 1.00 76.94 87 ALA A O 1
ATOM 725 N N . VAL A 1 88 ? 3.510 1.641 42.087 1.00 72.19 88 VAL A N 1
ATOM 726 C CA . VAL A 1 88 ? 4.929 1.355 42.331 1.00 72.19 88 VAL A CA 1
ATOM 727 C C . VAL A 1 88 ? 5.271 1.943 43.702 1.00 72.19 88 VAL A C 1
ATOM 729 O O . VAL A 1 88 ? 5.135 3.154 43.885 1.00 72.19 88 VAL A O 1
ATOM 732 N N . TYR A 1 89 ? 5.636 1.086 44.659 1.00 61.66 89 TYR A N 1
ATOM 733 C CA . TYR A 1 89 ? 6.120 1.481 45.989 1.00 61.66 89 TYR A CA 1
ATOM 734 C C . TYR A 1 89 ? 7.600 1.863 45.963 1.00 61.66 89 TYR A C 1
ATOM 736 O O . TYR A 1 89 ? 8.361 1.211 45.210 1.00 61.66 89 TYR A O 1
#

=== Feature glossary ===
Reading guide. The protein is described through the following features:

Foldseek 3Di. A 3Di character summarizes, for each residue, the relative orientation of the Cα frame of its nearest spatial neighbor. Because it encodes fold topology rather than chemistry, 3Di alignments detect remote structural similarity that sequence alignment misses.

Contact-map, Ramachandran, and PAE plots. Plot images: a contact map (which residues are close in 3D, as an N×N binary image), a Ramachandran scatter (backbone torsion angles, revealing secondary-structure composition at a glance), and — for AlphaFold structures — a PAE heatmap (pairwise prediction confidence).

Radius of gyration, Cα contacts, bounding box. Radius of gyration (Rg) is the root-mean-square distance of Cα atoms from their centroid — a single number for overall size and compactness. A globular domain of N residues has Rg ≈ 2.2·N^0.38 Å; an extended or disordered chain has a much larger Rg. The Cα contact count is the number of residue pairs whose Cα atoms are within 8 Å and are more than four positions apart in sequence — a standard proxy for tertiary packing density. The bounding box is the smallest axis-aligned box enclosing all Cα atoms.

Secondary structure (8-state, DSSP). Eight-state secondary structure (DSSP): H is the canonical α-helix, G the tighter 3₁₀-helix, I the wider π-helix; E/B are β-structure, T and S are turns and bends, and '-' is everything else. DSSP derives these from the pattern of main-chain N–H···O=C hydrogen bonds, not from the sequence.

B-factor. B-factor (Debye–Waller factor) reflects atomic displacement in the crystal lattice. It is an experimental observable (units Å²), not a prediction; low values mean the atom is pinned down, high values mean it moves or is heterogeneous across the crystal.

pLDDT. pLDDT is the predicted lDDT-Cα score: AlphaFold's confidence that the local environment of each residue (all inter-atomic distances within 15 Å) is correctly placed. It is a per-residue number between 0 and 100, with higher meaning more reliable.

Nearest PDB structures. Nearest PDB neighbors are the top structural matches found by Foldseek when searching this structure against the entire Protein Data Bank. Each hit reports a TM-score (0 to 1; >0.5 almost always implies the same fold) and an E-value. These are *structural* homologs — they may share no detectable sequence similarity.

Solvent-accessible surface area. Accessible surface area quantifies burial. A residue with SASA near zero is packed into the hydrophobic core; one with SASA >100 Å² sits on the surface. Computed here via the Shrake–Rupley numerical algorithm with a 1.4 Å probe.

Rendered structure images. Structure images are PyMOL renders from six orthogonal camera directions. Cartoon representation draws helices as coils and strands as arrows; sticks shows the backbone as bonds; surface shows the solvent-excluded envelope. Rainbow coloring maps sequence position to hue (blue→red, N→C); chain coloring assigns a distinct color per polypeptide.

Backbone torsions (φ/ψ). φ (phi) and ψ (psi) are the two rotatable backbone dihedrals per residue: φ is the C(i-1)–N–Cα–C torsion, ψ is the N–Cα–C–N(i+1) torsion, both in degrees on (−180°, 180°]. α-helical residues cluster near (−60°, −45°); β-strand residues near (−120°, +130°). A Ramachandran plot is simply a scatter of (φ, ψ) for every residue.

Predicted aligned error. Predicted Aligned Error (PAE) is an AlphaFold confidence matrix: entry (i, j) is the expected error in the position of residue j, in ångströms, when the prediction is superimposed on the true structure at residue i. Low PAE within a block of residues means that block is internally rigid and well-predicted; high PAE between two blocks means their relative placement is uncertain even if each block individually is confident.

mmCIF coordinates. Structure coordinates are given as an mmCIF _atom_site loop: one row per atom with element, residue name, chain id, sequence number, and x/y/z position in Å. Only the four main-chain atoms per residue are included here; side chains are omitted to keep the record compact.

InterPro / GO / CATH / organism. Database cross-references. InterPro integrates a dozen domain/family signature databases into unified entries with residue-range hits. GO terms attach function/process/location labels with evidence codes. CATH codes position the fold in a four-level structural taxonomy. Organism is the NCBI-taxonomy species name.

Secondary structure (3-state, P-SEA). SS3 is a coarse helix/strand/coil call (letters a/b/c) made by the P-SEA algorithm from inter-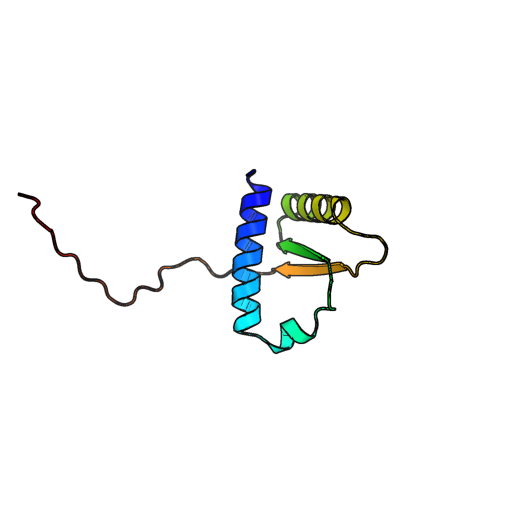Cα distances and dihedrals. It is less detailed than DSSP but needs only Cα positions.

Sequence. Sequence gives the chain of amino acids in standard one-letter code (A=alanine, C=cysteine, …, Y=tyrosine), read N→C. It is the only feature that is directly encoded by the gene; all structural features are derived from the folded form of this sequence.